Protein AF-A0A1F3YWR6-F1 (afdb_monomer)

Mean predicted aligned error: 9.22 Å

Sequence (78 aa):
MALGGHFANRSVILEHRGNDEVIVRLARVIPEREAWLYENPKALASVRRGLDQARKGKVAASPPDLKAAAKLAARLED

Radius of gyration: 20.85 Å; Cα contacts (8 Å, |Δi|>4): 36; chains: 1; bounding box: 51×26×50 Å

pLDDT: mean 87.46, std 8.36, range [49.56, 96.38]

Solvent-accessible surface area (backbone atoms only — not comparable to full-atom values): 5124 Å² total; per-residue (Å²): 140,74,94,48,78,93,49,61,100,53,54,66,48,79,43,75,80,53,98,90,40,71,48,78,41,85,46,88,85,73,58,73,96,55,45,65,45,75,75,33,66,69,58,39,51,52,52,52,51,51,52,53,30,53,76,69,68,59,60,74,93,65,81,80,64,62,67,62,50,52,59,50,51,68,67,68,78,117

Nearest PDB structures (foldseek):
  3zqp-assembly1_C  TM=3.168E-01  e=2.478E+00  Bacillus phage SF6
  2y3m-assembly1_B  TM=4.027E-01  e=4.229E+00  Aggregatibacter actinomycetemcomitans
  3zqm-assembly1_I  TM=3.667E-01  e=5.168E+00  Bacillus phage SF6
  3zqm-assembly1_H  TM=3.633E-01  e=5.525E+00  Bacillus phage SF6

Foldseek 3Di:
DDPDPVCPPFDWDWDDPDPPDIDTHTDDDDPPVRVVCVVDVVSVVVVVVVVVCVVVVNDDPDDDDVVVVVVVVVVVVD

Structure (mmCIF, N/CA/C/O backbone):
data_AF-A0A1F3YWR6-F1
#
_entry.id   AF-A0A1F3YWR6-F1
#
loop_
_atom_site.group_PDB
_atom_site.id
_atom_site.type_symbol
_atom_site.label_atom_id
_atom_site.label_alt_id
_atom_site.label_comp_id
_atom_site.label_asym_id
_atom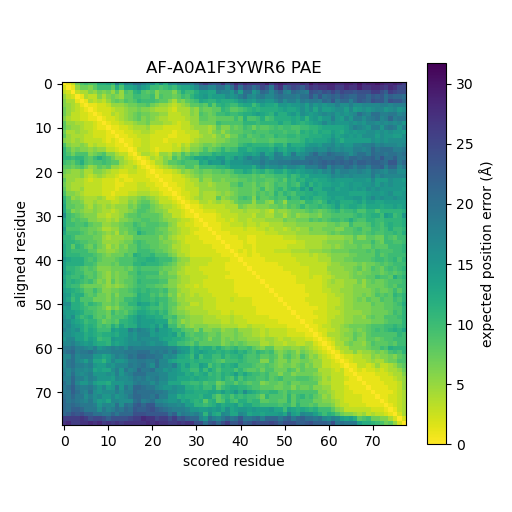_site.label_entity_id
_atom_site.label_seq_id
_atom_site.pdbx_PDB_ins_code
_atom_site.Cartn_x
_atom_site.Cartn_y
_atom_site.Cartn_z
_atom_site.oc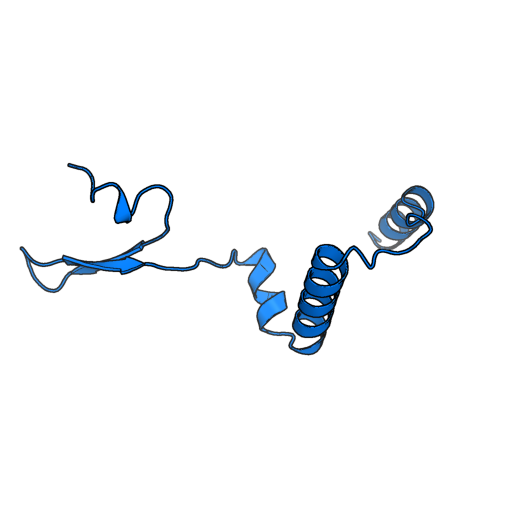cupancy
_atom_site.B_iso_or_equiv
_atom_site.auth_seq_id
_atom_site.auth_comp_id
_atom_site.auth_asym_id
_atom_site.auth_atom_id
_atom_site.pdbx_PDB_model_num
ATOM 1 N N . MET A 1 1 ? -25.507 -10.356 13.010 1.00 49.56 1 MET A N 1
ATOM 2 C CA . MET A 1 1 ? -25.596 -8.941 12.589 1.00 49.56 1 MET A CA 1
ATOM 3 C C . MET A 1 1 ? -24.280 -8.554 11.939 1.00 49.56 1 MET A C 1
ATOM 5 O O . MET A 1 1 ? -23.245 -8.838 12.521 1.00 49.56 1 MET A O 1
ATOM 9 N N . ALA A 1 2 ? -24.306 -7.998 10.729 1.00 69.06 2 ALA A N 1
ATOM 10 C CA . ALA A 1 2 ? -23.110 -7.530 10.028 1.00 69.06 2 ALA A CA 1
ATOM 11 C C . ALA A 1 2 ? -23.091 -5.996 10.044 1.00 69.06 2 ALA A C 1
ATOM 13 O O . ALA A 1 2 ? -24.153 -5.385 9.966 1.00 69.06 2 ALA A O 1
ATOM 14 N N . LEU A 1 3 ? -21.905 -5.379 10.090 1.00 71.50 3 LEU A N 1
ATOM 15 C CA . LEU A 1 3 ? -21.719 -3.915 10.117 1.00 71.50 3 LEU A CA 1
ATOM 16 C C . LEU A 1 3 ? -22.217 -3.195 8.836 1.00 71.50 3 LEU A C 1
ATOM 18 O O . LEU A 1 3 ? -22.112 -1.979 8.725 1.00 71.50 3 LEU A O 1
ATOM 22 N N . GLY A 1 4 ? -22.774 -3.930 7.868 1.00 81.31 4 GLY A N 1
ATOM 23 C CA . GLY A 1 4 ? -23.250 -3.417 6.585 1.00 81.31 4 GLY A CA 1
ATOM 24 C C . GLY A 1 4 ? -22.163 -3.379 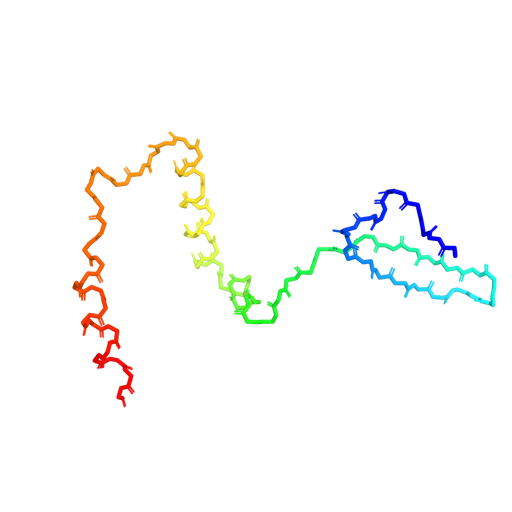5.506 1.00 81.31 4 GLY A C 1
ATOM 25 O O . GLY A 1 4 ? -20.973 -3.560 5.771 1.00 81.31 4 GLY A O 1
ATOM 26 N N . GLY A 1 5 ? -22.575 -3.136 4.257 1.00 81.56 5 GLY A N 1
ATOM 27 C CA . GLY A 1 5 ? -21.686 -3.190 3.087 1.00 81.56 5 GLY A CA 1
ATOM 28 C C . GLY A 1 5 ? -20.532 -2.180 3.109 1.00 81.56 5 GLY A C 1
ATOM 29 O O . GLY A 1 5 ? -19.494 -2.430 2.507 1.00 81.56 5 GLY A O 1
ATOM 30 N N . HIS A 1 6 ? -20.659 -1.074 3.850 1.00 80.25 6 HIS A N 1
ATOM 31 C CA . HIS A 1 6 ? -19.628 -0.031 3.937 1.00 80.25 6 HIS A CA 1
ATOM 32 C C . HIS A 1 6 ? -18.295 -0.521 4.544 1.00 80.25 6 HIS A C 1
ATOM 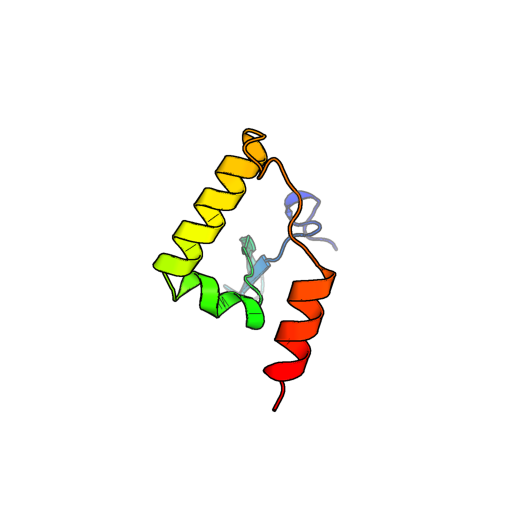34 O O . HIS A 1 6 ? -17.225 0.019 4.236 1.00 80.25 6 HIS A O 1
ATOM 40 N N . PHE A 1 7 ? -18.358 -1.565 5.377 1.00 81.75 7 PHE A N 1
ATOM 41 C CA . PHE A 1 7 ? -17.209 -2.160 6.066 1.00 81.75 7 PHE A CA 1
ATOM 42 C C . PHE A 1 7 ? -16.808 -3.530 5.502 1.00 81.75 7 PHE A C 1
ATOM 44 O O . PHE A 1 7 ? -15.829 -4.119 5.958 1.00 81.75 7 PHE A O 1
ATOM 51 N N . ALA A 1 8 ? -17.536 -4.046 4.509 1.00 82.19 8 ALA A N 1
ATOM 52 C CA . ALA A 1 8 ? -17.237 -5.341 3.911 1.00 82.19 8 ALA A CA 1
ATOM 53 C C . ALA A 1 8 ? -15.836 -5.343 3.276 1.00 82.19 8 ALA A C 1
ATOM 55 O O . ALA A 1 8 ? -15.473 -4.405 2.569 1.00 82.19 8 ALA A O 1
ATOM 56 N N . ASN A 1 9 ? -15.061 -6.406 3.519 1.00 81.31 9 ASN A N 1
ATOM 57 C CA . ASN A 1 9 ? -13.685 -6.584 3.028 1.00 81.31 9 ASN A CA 1
ATOM 58 C C . ASN A 1 9 ? -12.704 -5.464 3.424 1.00 81.31 9 ASN A C 1
ATOM 60 O O . ASN A 1 9 ? -11.723 -5.217 2.721 1.00 81.31 9 ASN A O 1
ATOM 64 N N . ARG A 1 10 ? -12.953 -4.764 4.537 1.00 84.25 10 ARG A N 1
ATOM 65 C CA . ARG A 1 10 ? -12.092 -3.680 5.023 1.00 84.25 10 ARG A CA 1
ATOM 66 C C . ARG A 1 10 ? -11.712 -3.919 6.474 1.00 84.25 10 ARG A C 1
ATOM 68 O O . ARG A 1 10 ? -12.539 -4.324 7.283 1.00 84.25 10 ARG A O 1
ATOM 75 N N . SER A 1 11 ? -10.461 -3.629 6.808 1.00 87.12 11 SER A N 1
ATOM 76 C CA . SER A 1 11 ? -10.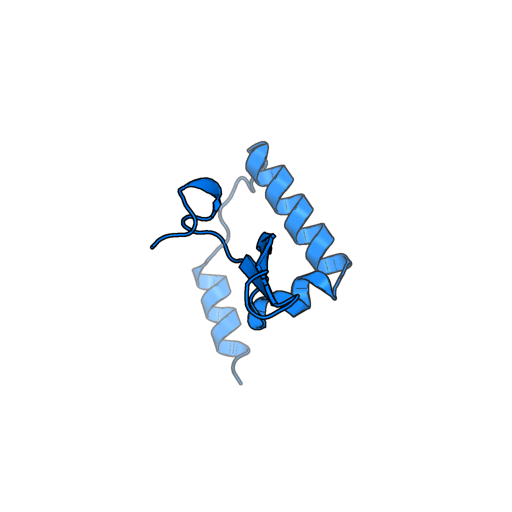010 -3.637 8.196 1.00 87.12 11 SER A CA 1
ATOM 77 C C . SER A 1 11 ? -10.638 -2.470 8.957 1.00 87.12 11 SER A C 1
ATOM 79 O O . SER A 1 11 ? -10.688 -1.342 8.457 1.00 87.12 11 SER A O 1
ATOM 81 N N . VAL A 1 12 ? -11.102 -2.739 10.176 1.00 90.31 12 VAL A N 1
ATOM 82 C CA . VAL A 1 12 ? -11.689 -1.739 11.071 1.00 90.31 12 VAL A CA 1
ATOM 83 C C . VAL A 1 12 ? -11.036 -1.800 12.443 1.00 90.31 12 VAL A C 1
ATOM 85 O O . VAL A 1 12 ? -10.639 -2.868 12.901 1.00 90.31 12 VAL A O 1
ATOM 88 N N . ILE A 1 13 ? -10.939 -0.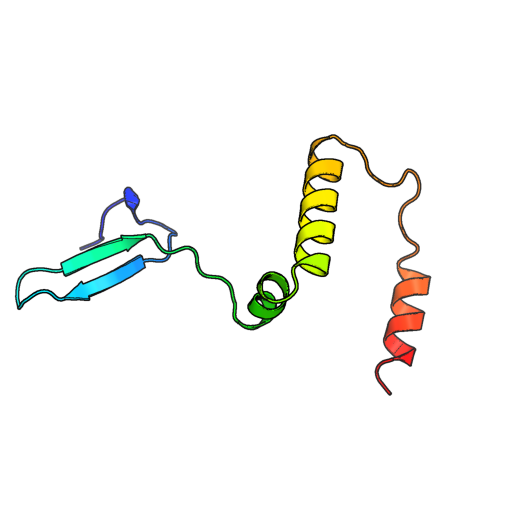647 13.092 1.00 88.06 13 ILE A N 1
ATOM 89 C CA . ILE A 1 13 ? -10.622 -0.520 14.511 1.00 88.06 13 ILE A CA 1
ATOM 90 C C . ILE A 1 13 ? -11.944 -0.274 15.231 1.00 88.06 13 ILE A C 1
ATOM 92 O O . ILE A 1 13 ? -12.711 0.605 14.827 1.00 88.06 13 ILE A O 1
ATOM 96 N N . LEU A 1 14 ? -12.200 -1.068 16.267 1.00 89.38 14 LEU A N 1
ATOM 97 C CA . LEU A 1 14 ? -13.361 -0.937 17.138 1.00 89.38 14 LEU A CA 1
ATOM 98 C C . LEU A 1 14 ? -12.913 -0.297 18.450 1.00 89.38 14 LEU A C 1
ATOM 100 O O . LEU A 1 14 ? -11.985 -0.785 19.092 1.00 89.38 14 LEU A O 1
ATOM 104 N N . GLU A 1 15 ? -13.568 0.788 18.837 1.00 90.38 15 GLU A N 1
ATOM 105 C CA . GLU A 1 15 ? -13.359 1.462 20.117 1.00 90.38 15 GLU A CA 1
ATOM 106 C C . GLU A 1 15 ? -14.681 1.450 20.889 1.00 90.38 15 GLU A C 1
ATOM 108 O O . GLU A 1 15 ? -15.685 1.974 20.412 1.00 90.38 15 GLU A O 1
ATOM 113 N N . HIS A 1 16 ? -14.696 0.830 22.069 1.00 88.75 16 HIS A N 1
ATOM 114 C CA . HIS A 1 16 ? -15.872 0.801 22.938 1.00 88.75 16 HIS A CA 1
ATOM 115 C C . HIS A 1 16 ? -15.905 2.072 23.793 1.00 88.75 16 HIS A C 1
ATOM 117 O O . HIS A 1 16 ? -14.981 2.311 24.570 1.00 88.75 16 HIS A O 1
ATOM 123 N N . ARG A 1 17 ? -16.964 2.880 23.663 1.00 87.81 17 ARG A N 1
ATOM 124 C CA . ARG A 1 17 ? -17.175 4.095 24.476 1.00 87.81 17 ARG A CA 1
ATOM 125 C C . ARG A 1 17 ? -18.100 3.895 25.673 1.00 87.81 17 ARG A C 1
ATOM 127 O O . ARG A 1 17 ? -18.195 4.766 26.531 1.00 87.81 17 ARG A O 1
ATOM 134 N N . GLY A 1 18 ? -18.732 2.734 25.758 1.00 85.25 18 GLY A N 1
ATOM 135 C CA . GLY A 1 18 ? -19.598 2.327 26.852 1.00 85.25 18 GLY A CA 1
ATOM 136 C C . GLY A 1 18 ? -20.189 0.955 26.558 1.00 85.25 18 GLY A C 1
ATOM 137 O O . GLY A 1 18 ? -19.747 0.269 25.635 1.00 85.25 18 GLY A O 1
ATOM 138 N N . ASN A 1 19 ? -21.208 0.567 27.322 1.00 82.69 19 ASN A N 1
ATOM 139 C CA . ASN A 1 19 ? -21.851 -0.738 27.150 1.00 82.69 19 ASN A C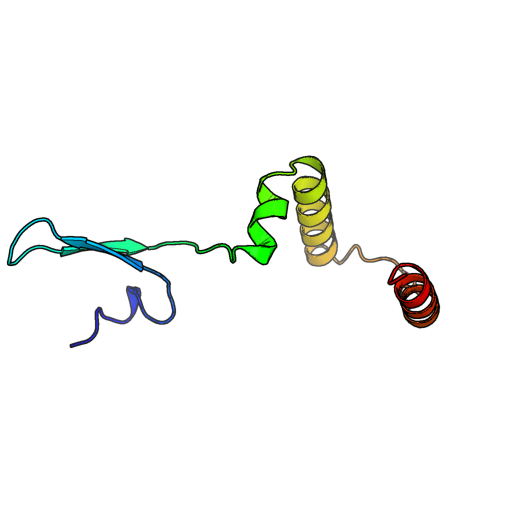A 1
ATOM 140 C C . ASN A 1 19 ? -22.640 -0.843 25.834 1.00 82.69 19 ASN A C 1
ATOM 142 O O . ASN A 1 19 ? -22.697 -1.926 25.260 1.00 82.69 19 ASN A O 1
ATOM 146 N N . ASP A 1 20 ? -23.161 0.281 25.329 1.00 89.12 20 ASP A N 1
ATOM 147 C CA . ASP A 1 20 ? -24.026 0.318 24.140 1.00 89.12 20 ASP A CA 1
ATOM 148 C C . ASP A 1 20 ? -23.444 1.143 22.975 1.00 89.12 20 ASP A C 1
ATOM 150 O O . ASP A 1 20 ? -24.090 1.305 21.941 1.00 89.12 20 ASP A O 1
ATOM 154 N N . GLU A 1 21 ? -22.219 1.667 23.113 1.00 90.19 21 GLU A N 1
ATOM 155 C CA . GLU A 1 21 ? -21.591 2.523 22.099 1.00 90.19 21 GLU A CA 1
ATOM 156 C C . GLU A 1 21 ? -20.254 1.949 21.615 1.00 90.19 21 GLU A C 1
ATOM 158 O O . GLU A 1 21 ? -19.320 1.734 22.394 1.00 90.19 21 GLU A O 1
ATOM 163 N N . VAL A 1 22 ? -20.151 1.761 20.294 1.00 90.50 22 VAL A N 1
ATOM 164 C CA . VAL A 1 22 ? -18.922 1.354 19.605 1.00 90.50 22 VAL A CA 1
ATOM 165 C C . VAL A 1 22 ? -18.639 2.308 18.451 1.00 90.50 22 VAL A C 1
ATOM 167 O O . VAL A 1 22 ? -19.457 2.479 17.548 1.00 90.50 22 VAL A O 1
ATOM 170 N N . ILE A 1 23 ? -17.442 2.884 18.446 1.00 90.62 23 ILE A N 1
ATOM 171 C CA . ILE A 1 23 ? -16.916 3.663 17.331 1.00 90.62 23 ILE A CA 1
ATOM 172 C C . ILE A 1 23 ? -16.183 2.711 16.385 1.00 90.62 23 ILE A C 1
ATOM 174 O O . ILE A 1 23 ? -15.234 2.027 16.769 1.00 90.62 23 ILE A O 1
ATOM 178 N N . VAL A 1 24 ? -16.605 2.699 15.120 1.00 89.75 24 VAL A N 1
ATOM 179 C CA . VAL A 1 24 ? -15.985 1.899 14.057 1.00 89.75 24 VAL A CA 1
ATOM 180 C C . VAL A 1 24 ? -15.179 2.815 13.144 1.00 89.75 24 VAL A C 1
ATOM 182 O O . VAL A 1 24 ? -15.735 3.678 12.462 1.00 89.75 24 VAL A O 1
ATOM 185 N N . ARG A 1 25 ? -13.859 2.624 13.094 1.00 89.75 25 ARG A N 1
ATOM 186 C CA . ARG A 1 25 ? -12.956 3.400 12.231 1.00 89.75 25 ARG A CA 1
ATOM 187 C C . ARG A 1 25 ? -12.353 2.512 11.162 1.00 89.75 25 ARG A C 1
ATOM 189 O O . ARG A 1 25 ? -11.810 1.455 11.457 1.00 89.75 25 ARG A O 1
ATOM 196 N N . LEU A 1 26 ? -12.395 2.962 9.915 1.00 88.88 26 LEU A N 1
ATOM 197 C CA . LEU A 1 26 ? -11.723 2.274 8.817 1.00 88.88 26 LEU A CA 1
ATOM 198 C C . LEU A 1 26 ? -10.208 2.397 8.970 1.00 88.88 26 LEU A C 1
ATOM 200 O O . LEU A 1 26 ? -9.680 3.500 9.122 1.00 88.88 26 LEU A O 1
ATOM 204 N N . ALA A 1 27 ? -9.517 1.267 8.879 1.00 86.94 27 ALA A N 1
ATOM 205 C CA . ALA A 1 27 ? -8.071 1.199 8.965 1.00 86.94 27 ALA A CA 1
ATOM 206 C C . ALA A 1 27 ? -7.476 0.730 7.637 1.00 86.94 27 ALA A C 1
ATOM 208 O O . ALA A 1 27 ? -8.008 -0.150 6.960 1.00 86.94 27 ALA A O 1
ATOM 209 N N . ARG A 1 28 ? -6.334 1.316 7.273 1.00 84.88 28 ARG A N 1
ATOM 210 C CA . ARG A 1 28 ? -5.432 0.725 6.284 1.00 84.88 28 ARG A CA 1
ATOM 211 C C . ARG A 1 28 ? -4.347 -0.009 7.050 1.00 84.88 28 ARG A C 1
ATOM 213 O O . ARG A 1 28 ? -3.551 0.628 7.730 1.00 84.88 28 ARG A O 1
ATOM 220 N N . VAL A 1 29 ? -4.365 -1.333 6.965 1.00 84.81 29 VAL A N 1
ATOM 221 C CA . VAL A 1 29 ? -3.392 -2.193 7.640 1.00 84.81 29 VAL A CA 1
ATOM 222 C C . VAL A 1 29 ? -2.200 -2.394 6.718 1.00 84.81 29 VAL A C 1
ATOM 224 O O . VAL A 1 29 ? -2.369 -2.737 5.549 1.00 84.81 29 VAL A O 1
ATOM 227 N N . ILE A 1 30 ? -1.004 -2.168 7.253 1.00 86.06 30 ILE A N 1
ATOM 228 C CA . ILE A 1 30 ? 0.259 -2.517 6.607 1.00 86.06 30 ILE A CA 1
ATOM 229 C C . ILE A 1 30 ? 0.761 -3.779 7.319 1.00 86.06 30 ILE A C 1
ATOM 231 O O . ILE A 1 30 ? 0.923 -3.735 8.540 1.00 86.06 30 ILE A O 1
ATOM 235 N N . PRO A 1 31 ? 0.963 -4.907 6.615 1.00 87.31 31 PRO A N 1
ATOM 236 C CA . PRO A 1 31 ? 1.561 -6.097 7.210 1.00 87.31 31 PRO A CA 1
ATOM 237 C C . PRO A 1 31 ? 2.937 -5.787 7.810 1.00 87.31 31 PRO A C 1
ATOM 239 O O . PRO A 1 31 ? 3.709 -5.039 7.218 1.00 87.31 31 PRO A O 1
ATOM 242 N N . GLU A 1 32 ? 3.280 -6.402 8.941 1.00 88.06 32 GLU A N 1
ATOM 243 C CA . GLU A 1 32 ? 4.542 -6.138 9.656 1.00 88.06 32 GLU A CA 1
ATOM 244 C C . GLU A 1 32 ? 5.780 -6.323 8.765 1.00 88.06 32 GLU A C 1
ATOM 246 O O . GLU A 1 32 ? 6.630 -5.442 8.675 1.00 88.06 32 GLU A O 1
ATOM 251 N N . ARG A 1 33 ? 5.817 -7.411 7.986 1.00 88.94 33 ARG A N 1
ATOM 252 C CA . ARG A 1 33 ? 6.879 -7.692 6.999 1.00 88.94 33 ARG A CA 1
ATOM 253 C C . ARG A 1 33 ? 7.043 -6.618 5.908 1.00 88.94 33 ARG A C 1
ATOM 255 O O . ARG A 1 33 ? 8.014 -6.649 5.162 1.00 88.94 33 ARG A O 1
ATOM 262 N N . GLU A 1 34 ? 6.077 -5.713 5.764 1.00 91.19 34 GLU A N 1
ATOM 263 C CA . GLU A 1 34 ? 6.067 -4.604 4.802 1.00 91.19 34 GLU A CA 1
ATOM 264 C C . GLU A 1 34 ? 6.233 -3.234 5.490 1.00 91.19 34 GLU A C 1
ATOM 266 O O . GLU A 1 34 ? 6.410 -2.226 4.803 1.00 91.19 34 GLU A O 1
ATOM 271 N N . ALA A 1 35 ? 6.219 -3.175 6.829 1.00 91.44 35 ALA A N 1
ATOM 272 C CA . ALA A 1 35 ? 6.337 -1.931 7.593 1.00 91.44 35 ALA A CA 1
ATOM 273 C C . ALA A 1 35 ? 7.674 -1.216 7.335 1.00 91.44 35 ALA A C 1
ATOM 275 O O . ALA A 1 35 ? 7.689 0.003 7.153 1.00 91.44 35 ALA A O 1
ATOM 276 N N . TRP A 1 36 ? 8.765 -1.980 7.185 1.00 93.38 36 TRP A N 1
ATOM 277 C CA . TRP A 1 36 ? 10.112 -1.463 6.900 1.00 93.38 36 TRP A CA 1
ATOM 278 C C . TRP A 1 36 ? 10.154 -0.520 5.685 1.00 93.38 36 TRP A C 1
ATOM 280 O O . TRP A 1 36 ? 10.951 0.419 5.637 1.00 93.38 36 TRP A O 1
ATOM 290 N N . LEU A 1 37 ? 9.288 -0.740 4.686 1.00 93.69 37 LEU A N 1
ATOM 291 C CA . LEU A 1 37 ? 9.252 0.087 3.482 1.00 93.69 37 LEU A CA 1
ATOM 292 C C . LEU A 1 37 ? 8.830 1.522 3.813 1.00 93.69 37 LEU A C 1
ATOM 294 O O . LEU A 1 37 ? 9.317 2.460 3.190 1.00 93.69 37 LEU A O 1
ATOM 298 N N . TYR A 1 38 ? 7.939 1.697 4.788 1.00 90.25 38 TYR A N 1
ATOM 299 C CA . TYR A 1 38 ? 7.458 3.009 5.220 1.00 90.25 38 TYR A CA 1
ATOM 300 C C . TYR A 1 38 ? 8.445 3.729 6.140 1.00 90.25 38 TYR A C 1
ATOM 302 O O . TYR A 1 38 ? 8.418 4.956 6.208 1.00 90.25 38 TYR A O 1
ATOM 310 N N . GLU A 1 39 ? 9.343 2.989 6.785 1.00 92.38 39 GLU A N 1
ATOM 311 C CA . GLU A 1 39 ? 10.427 3.534 7.608 1.00 92.38 39 GLU A CA 1
ATOM 312 C C . GLU A 1 39 ? 11.619 4.007 6.761 1.00 92.38 39 GLU A C 1
ATOM 314 O O . GLU A 1 39 ? 12.390 4.867 7.188 1.00 92.38 39 GLU A O 1
ATOM 319 N N . ASN A 1 40 ? 11.760 3.500 5.530 1.00 95.62 40 ASN A N 1
ATOM 320 C CA . ASN A 1 40 ? 12.824 3.889 4.610 1.00 95.62 40 ASN A CA 1
ATOM 321 C C . ASN A 1 40 ? 12.303 4.829 3.501 1.00 95.62 40 ASN A C 1
ATOM 323 O O . ASN A 1 40 ? 11.818 4.361 2.461 1.00 95.62 40 ASN A O 1
ATOM 327 N N . PRO A 1 41 ? 12.463 6.163 3.637 1.00 93.50 41 PRO A N 1
ATOM 328 C CA . PRO A 1 41 ? 11.903 7.122 2.683 1.00 93.50 41 PRO A CA 1
ATOM 329 C C . PRO A 1 41 ? 12.485 6.969 1.272 1.00 93.50 41 PRO A C 1
ATOM 331 O O . PRO A 1 41 ? 11.787 7.206 0.284 1.00 93.50 41 PRO A O 1
ATOM 334 N N . LYS A 1 42 ? 13.745 6.532 1.154 1.00 96.38 42 LYS A N 1
ATOM 335 C CA . LYS A 1 42 ? 14.401 6.304 -0.140 1.00 96.38 42 LYS A CA 1
ATOM 336 C C . LYS A 1 42 ? 13.798 5.099 -0.860 1.00 96.38 42 LYS A C 1
ATOM 338 O O . LYS A 1 42 ? 13.497 5.189 -2.053 1.00 96.38 42 LYS A O 1
ATOM 343 N N . ALA A 1 43 ? 13.608 3.988 -0.149 1.00 94.25 43 ALA A N 1
ATOM 344 C CA . ALA A 1 43 ? 12.981 2.791 -0.702 1.00 94.25 43 ALA A CA 1
ATOM 345 C C . ALA A 1 43 ? 11.531 3.083 -1.113 1.00 94.25 43 ALA A C 1
ATOM 347 O O . ALA A 1 43 ? 11.151 2.819 -2.257 1.00 94.25 43 ALA A O 1
ATOM 348 N N . LEU A 1 44 ? 10.763 3.740 -0.238 1.00 95.44 44 LEU A N 1
ATOM 349 C CA . LEU A 1 44 ? 9.386 4.139 -0.515 1.00 95.44 44 LEU A CA 1
ATOM 350 C C . LEU A 1 44 ? 9.276 5.038 -1.751 1.00 95.44 44 LEU A C 1
ATOM 352 O O . LEU A 1 44 ? 8.417 4.814 -2.605 1.00 95.44 44 LEU A O 1
ATOM 356 N N . ALA A 1 45 ? 10.150 6.041 -1.875 1.00 96.00 45 ALA A N 1
ATOM 357 C CA . ALA A 1 45 ? 10.179 6.925 -3.036 1.00 96.00 45 ALA A CA 1
ATOM 358 C C . ALA A 1 45 ? 10.485 6.157 -4.331 1.00 96.00 45 ALA A C 1
ATOM 360 O O . ALA A 1 45 ? 9.845 6.400 -5.356 1.00 96.00 45 ALA A O 1
ATOM 361 N N . SER A 1 46 ? 11.414 5.197 -4.284 1.00 95.75 46 SER A N 1
ATOM 362 C CA . SER A 1 46 ? 11.740 4.361 -5.443 1.00 95.75 46 SER A CA 1
ATOM 363 C C . SER A 1 46 ? 10.553 3.494 -5.873 1.00 95.75 46 SER A C 1
ATOM 365 O O . SER A 1 46 ? 10.211 3.483 -7.057 1.00 95.75 46 SER A O 1
ATOM 367 N N . VAL A 1 47 ? 9.874 2.841 -4.920 1.00 94.38 47 VAL A N 1
ATOM 368 C CA . VAL A 1 47 ? 8.680 2.022 -5.190 1.00 94.38 47 VAL A CA 1
ATOM 369 C C . VAL A 1 47 ? 7.553 2.876 -5.769 1.00 94.38 47 VAL A C 1
ATOM 371 O O . VAL A 1 47 ? 6.996 2.537 -6.811 1.00 94.38 47 VAL A O 1
ATOM 374 N N . ARG A 1 48 ? 7.252 4.029 -5.160 1.00 95.50 48 ARG A N 1
ATOM 375 C CA . ARG A 1 48 ? 6.213 4.952 -5.652 1.00 95.50 48 ARG A CA 1
ATOM 376 C C . ARG A 1 48 ? 6.492 5.439 -7.070 1.00 95.50 48 ARG A C 1
ATOM 378 O O . ARG A 1 48 ? 5.579 5.480 -7.890 1.00 95.50 48 ARG A O 1
ATOM 385 N N . ARG A 1 49 ? 7.748 5.770 -7.372 1.00 95.69 49 ARG A N 1
ATOM 386 C CA . ARG A 1 49 ? 8.173 6.149 -8.723 1.00 95.69 49 ARG A CA 1
ATOM 387 C C . ARG A 1 49 ? 7.968 5.003 -9.715 1.00 95.69 49 ARG A C 1
ATOM 389 O O . ARG A 1 49 ? 7.446 5.247 -10.797 1.00 95.69 49 ARG A O 1
ATOM 396 N N . GLY A 1 50 ? 8.345 3.777 -9.352 1.00 93.69 50 GLY A N 1
ATOM 397 C CA . GLY A 1 50 ? 8.130 2.598 -10.196 1.00 93.69 50 GLY A CA 1
ATOM 398 C C . GLY A 1 50 ? 6.648 2.345 -10.485 1.00 93.69 50 GLY A C 1
ATOM 399 O O . GLY A 1 50 ? 6.275 2.105 -11.630 1.00 93.69 50 GLY A O 1
ATOM 400 N N . LEU A 1 51 ? 5.782 2.486 -9.476 1.00 95.25 51 LEU A N 1
ATOM 401 C CA . LEU A 1 51 ? 4.329 2.362 -9.644 1.00 95.25 51 LEU A CA 1
ATOM 402 C C . LEU A 1 51 ? 3.753 3.438 -10.580 1.00 95.25 51 LEU A C 1
ATOM 404 O O . LEU A 1 51 ? 2.918 3.131 -11.430 1.00 95.25 51 LEU A O 1
ATOM 408 N N . ASP A 1 52 ? 4.211 4.689 -10.465 1.00 96.31 52 ASP A N 1
ATOM 409 C CA . ASP A 1 52 ? 3.810 5.774 -11.373 1.00 96.31 52 ASP A CA 1
ATOM 410 C C . ASP A 1 52 ? 4.276 5.520 -12.816 1.00 96.31 52 ASP A C 1
ATOM 412 O O . ASP A 1 52 ? 3.511 5.702 -13.765 1.00 96.31 52 ASP A O 1
ATOM 416 N N . GLN A 1 53 ? 5.509 5.038 -12.988 1.00 94.44 53 GLN A N 1
ATOM 417 C CA . GLN A 1 53 ? 6.050 4.642 -14.287 1.00 94.44 53 GLN A CA 1
ATOM 418 C C . GLN A 1 53 ? 5.230 3.510 -14.918 1.00 94.44 53 GLN A C 1
ATOM 420 O O . GLN A 1 53 ? 4.807 3.644 -16.066 1.00 94.44 53 GLN A O 1
ATOM 425 N N . ALA A 1 54 ? 4.929 2.452 -14.160 1.00 92.62 54 ALA A N 1
ATOM 426 C CA . ALA A 1 54 ? 4.113 1.331 -14.618 1.00 92.62 54 ALA A CA 1
ATOM 427 C C . ALA A 1 54 ? 2.706 1.782 -15.038 1.00 92.62 54 ALA A C 1
ATOM 429 O O . ALA A 1 54 ? 2.234 1.410 -16.111 1.00 92.62 54 ALA A O 1
ATOM 430 N N . ARG A 1 55 ? 2.068 2.665 -14.257 1.00 93.38 55 ARG A N 1
ATOM 431 C CA . ARG A 1 55 ? 0.758 3.245 -14.600 1.00 93.38 55 ARG A CA 1
ATOM 432 C C . ARG A 1 55 ? 0.785 4.030 -15.915 1.00 93.38 55 ARG A C 1
ATOM 434 O O . ARG A 1 55 ? -0.214 4.067 -16.623 1.00 93.38 55 ARG A O 1
ATOM 441 N N . LYS A 1 56 ? 1.919 4.653 -16.241 1.00 95.56 56 LYS A N 1
ATOM 442 C CA . LYS A 1 56 ? 2.147 5.398 -17.491 1.00 95.56 56 LYS A CA 1
ATOM 443 C C . LYS A 1 56 ? 2.671 4.516 -18.633 1.00 95.56 56 LYS A C 1
ATOM 445 O O . LYS A 1 56 ? 3.048 5.055 -19.669 1.00 95.56 56 LYS A O 1
ATOM 450 N N . GLY A 1 57 ? 2.760 3.198 -18.439 1.00 91.75 57 GLY A N 1
ATOM 451 C CA . GLY A 1 57 ? 3.329 2.265 -19.417 1.00 91.75 57 GLY A CA 1
ATOM 452 C C . GLY A 1 57 ? 4.841 2.412 -19.623 1.00 91.75 57 GLY A C 1
ATOM 453 O O . GLY A 1 57 ? 5.396 1.837 -20.553 1.00 91.75 57 GLY A O 1
ATOM 454 N N . LYS A 1 58 ? 5.532 3.175 -18.768 1.00 91.44 58 LYS A N 1
ATOM 455 C CA . LYS A 1 58 ? 6.984 3.389 -18.826 1.00 91.44 58 LYS A CA 1
ATOM 456 C C . LYS A 1 58 ? 7.704 2.244 -18.125 1.00 91.44 58 LYS A C 1
ATOM 458 O O . LYS A 1 58 ? 8.216 2.404 -17.021 1.00 91.44 58 LYS A O 1
ATOM 463 N N . VAL A 1 59 ? 7.710 1.081 -18.757 1.00 87.94 59 VAL A N 1
ATOM 464 C CA . VAL A 1 59 ? 8.447 -0.097 -18.287 1.00 87.94 59 VAL A CA 1
ATOM 465 C C . VAL A 1 59 ? 9.756 -0.245 -19.059 1.00 87.94 59 VAL A C 1
ATOM 467 O O . VAL A 1 59 ? 9.932 0.350 -20.123 1.00 87.94 59 VAL A O 1
ATOM 470 N N . ALA A 1 60 ? 10.702 -1.009 -18.512 1.00 85.62 60 ALA A N 1
ATOM 471 C CA . ALA A 1 60 ? 11.917 -1.342 -19.244 1.00 85.62 60 ALA A CA 1
ATOM 472 C C . ALA A 1 60 ? 11.553 -2.076 -20.545 1.00 85.62 60 ALA A C 1
ATOM 474 O O . ALA A 1 60 ? 10.709 -2.969 -20.537 1.00 85.62 60 ALA A O 1
ATOM 475 N N . ALA A 1 61 ? 12.191 -1.694 -21.655 1.00 83.62 61 ALA A N 1
ATOM 476 C CA . ALA A 1 61 ? 11.921 -2.285 -22.967 1.00 83.62 61 ALA A CA 1
ATOM 477 C C . ALA A 1 61 ? 12.306 -3.771 -23.034 1.00 83.62 61 ALA A C 1
ATOM 479 O O . ALA A 1 61 ? 11.677 -4.545 -23.747 1.00 83.62 61 ALA A O 1
ATOM 480 N N . SER A 1 62 ? 13.325 -4.156 -22.267 1.00 86.25 62 SER A N 1
ATOM 481 C CA . SER A 1 62 ? 13.732 -5.546 -22.112 1.00 86.25 62 SER A CA 1
ATOM 482 C C . SER A 1 62 ? 13.338 -6.037 -20.721 1.00 86.25 62 SER A C 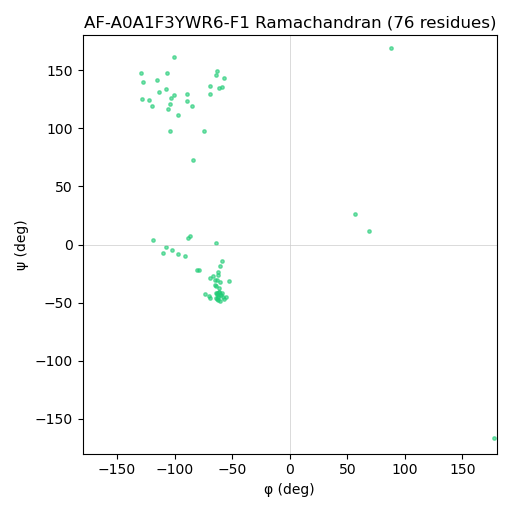1
ATOM 484 O O . SER A 1 62 ? 13.599 -5.329 -19.740 1.00 86.25 62 SER A O 1
ATOM 486 N N . PRO A 1 63 ? 12.729 -7.228 -20.609 1.00 81.94 63 PRO A N 1
ATOM 487 C CA . PRO A 1 63 ? 12.448 -7.826 -19.316 1.00 81.94 63 PRO A CA 1
ATOM 488 C C . PRO A 1 63 ? 13.760 -8.123 -18.571 1.00 81.94 63 PRO A C 1
ATOM 490 O O . PRO A 1 63 ? 14.783 -8.400 -19.204 1.00 81.94 63 PRO A O 1
ATOM 493 N N . PRO A 1 64 ? 13.756 -8.072 -17.230 1.00 84.75 64 PRO A N 1
ATOM 494 C CA . PRO A 1 64 ? 14.914 -8.478 -16.446 1.00 84.75 64 PRO A CA 1
ATOM 495 C C . PRO A 1 64 ? 15.205 -9.973 -16.639 1.00 84.75 64 PRO A C 1
ATOM 497 O O . PRO A 1 64 ? 14.285 -10.785 -16.759 1.00 84.75 64 PRO A O 1
ATOM 500 N N . ASP A 1 65 ? 16.486 -10.350 -16.621 1.00 89.94 65 ASP A N 1
ATOM 501 C CA . ASP A 1 65 ? 16.892 -11.758 -16.646 1.00 89.94 65 ASP A CA 1
ATOM 502 C C . ASP A 1 65 ? 16.631 -12.403 -15.277 1.00 89.94 65 ASP A C 1
ATOM 504 O O . ASP A 1 65 ? 17.421 -12.298 -14.332 1.00 89.94 65 ASP A O 1
ATOM 508 N N . LEU A 1 66 ? 15.493 -13.088 -15.182 1.00 87.94 66 LEU A N 1
ATOM 509 C CA . LEU A 1 66 ? 15.064 -13.771 -13.965 1.00 87.94 66 LEU A CA 1
ATOM 510 C C . LEU A 1 66 ? 15.978 -14.950 -13.602 1.00 87.94 66 LEU A C 1
ATOM 512 O O . LEU A 1 66 ? 16.115 -15.275 -12.423 1.00 87.94 66 LEU A O 1
ATOM 516 N N . LYS A 1 67 ? 16.637 -15.577 -1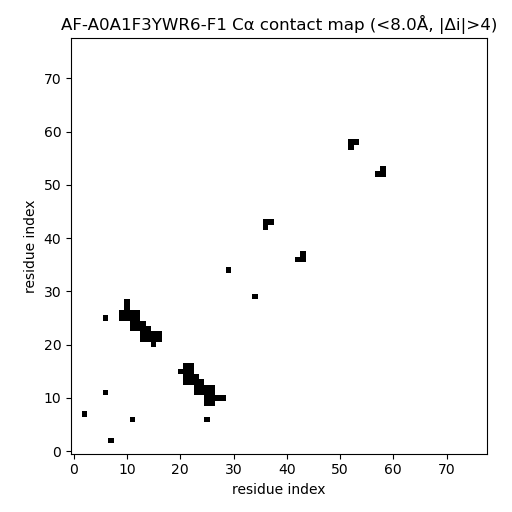4.585 1.00 89.81 67 LYS A N 1
ATOM 517 C CA . LYS A 1 67 ? 17.537 -16.714 -14.351 1.00 89.81 67 LYS A CA 1
ATOM 518 C C . LYS A 1 67 ? 18.841 -16.242 -13.718 1.00 89.81 67 LYS A C 1
ATOM 520 O O . LYS A 1 67 ? 19.322 -16.857 -12.765 1.00 89.81 67 LYS A O 1
ATOM 525 N N . ALA A 1 68 ? 19.390 -15.133 -14.212 1.00 88.25 68 ALA A N 1
ATOM 526 C CA . ALA A 1 68 ? 20.552 -14.493 -13.607 1.00 88.25 68 ALA A CA 1
ATOM 527 C C . ALA A 1 68 ? 20.246 -14.003 -12.182 1.00 88.25 68 ALA A C 1
ATOM 529 O O . ALA A 1 68 ? 21.047 -14.229 -11.274 1.00 88.25 68 ALA A O 1
ATOM 530 N N . ALA A 1 69 ? 19.067 -13.406 -11.969 1.00 86.81 69 ALA A N 1
ATOM 531 C CA . ALA A 1 69 ? 18.630 -12.956 -10.648 1.00 86.81 69 ALA A CA 1
ATOM 532 C C . ALA A 1 69 ? 18.499 -14.118 -9.648 1.00 86.81 69 ALA A C 1
ATOM 534 O O . ALA A 1 69 ? 19.025 -14.028 -8.540 1.00 86.81 69 ALA A O 1
ATOM 535 N N . ALA A 1 70 ? 17.881 -15.234 -10.049 1.00 88.12 70 ALA A N 1
ATOM 536 C CA . ALA A 1 70 ? 17.764 -16.424 -9.205 1.00 88.12 70 ALA A CA 1
ATOM 537 C C . ALA A 1 70 ? 19.137 -17.015 -8.837 1.00 88.12 70 ALA A C 1
ATOM 539 O O . ALA A 1 70 ? 19.370 -17.377 -7.686 1.00 88.12 70 ALA A O 1
ATOM 540 N N . LYS A 1 71 ? 20.078 -17.054 -9.793 1.00 90.56 71 LYS A N 1
ATOM 541 C CA . LYS A 1 71 ? 21.451 -17.520 -9.538 1.00 90.56 71 LYS A CA 1
ATOM 542 C C . LYS A 1 71 ? 22.195 -16.626 -8.544 1.00 90.56 71 LYS A C 1
ATOM 544 O O . LYS A 1 71 ? 23.013 -17.128 -7.782 1.00 90.56 71 LYS A O 1
ATOM 549 N N . LEU A 1 72 ? 21.956 -15.315 -8.573 1.00 87.56 72 LEU A N 1
ATOM 550 C CA . LEU A 1 72 ? 22.536 -14.391 -7.600 1.00 87.56 72 LEU A CA 1
ATOM 551 C C . LEU A 1 72 ? 21.917 -14.582 -6.212 1.00 87.56 72 LEU A C 1
ATOM 553 O O . LEU A 1 72 ? 22.662 -14.637 -5.244 1.00 87.56 72 LEU A O 1
ATOM 557 N N . ALA A 1 73 ? 20.590 -14.715 -6.124 1.00 86.88 73 ALA A N 1
ATOM 558 C CA . ALA A 1 73 ? 19.891 -14.909 -4.853 1.00 86.88 73 ALA A CA 1
ATOM 559 C C . ALA A 1 73 ? 20.400 -16.152 -4.105 1.00 86.88 73 ALA A C 1
ATOM 561 O O . ALA A 1 73 ? 20.786 -16.037 -2.950 1.00 86.88 73 ALA A O 1
ATOM 562 N N . ALA A 1 74 ? 20.545 -17.284 -4.802 1.00 89.69 74 ALA A N 1
ATOM 563 C CA . ALA A 1 74 ? 21.083 -18.519 -4.223 1.00 89.69 74 ALA A CA 1
ATOM 564 C C . ALA A 1 74 ? 22.525 -18.394 -3.685 1.00 89.69 74 ALA A C 1
ATOM 566 O O . ALA A 1 74 ? 22.962 -19.236 -2.916 1.00 89.69 74 ALA A O 1
ATOM 567 N N . ARG A 1 75 ? 23.289 -17.373 -4.103 1.00 87.75 75 ARG A N 1
ATOM 568 C CA . ARG A 1 75 ? 24.655 -17.108 -3.607 1.00 87.75 75 ARG A CA 1
ATOM 569 C C . ARG A 1 75 ? 24.696 -16.170 -2.400 1.00 87.75 75 ARG A C 1
ATOM 571 O O . ARG A 1 75 ? 25.775 -15.942 -1.870 1.00 87.75 75 ARG A O 1
ATOM 578 N N . LEU A 1 76 ? 23.572 -15.541 -2.062 1.00 83.81 76 LEU A N 1
ATOM 579 C CA . LEU A 1 76 ? 23.435 -14.610 -0.939 1.00 83.81 76 LEU A CA 1
ATOM 580 C C . LEU A 1 76 ? 22.739 -15.263 0.267 1.00 83.81 76 LEU A C 1
ATOM 582 O O . LEU A 1 76 ? 22.588 -14.606 1.289 1.00 83.81 76 LEU A O 1
ATOM 586 N N . GLU A 1 77 ? 22.281 -16.510 0.124 1.00 66.94 77 GLU A N 1
ATOM 587 C CA . GLU A 1 77 ? 21.681 -17.318 1.197 1.00 66.94 77 GLU A CA 1
ATOM 588 C C . GLU A 1 77 ? 22.730 -18.092 2.032 1.00 66.94 77 GLU A C 1
ATOM 590 O O . GLU A 1 77 ? 22.342 -18.872 2.901 1.00 66.94 77 GLU A O 1
ATOM 595 N N . ASP A 1 78 ? 24.028 -17.835 1.802 1.00 49.81 78 ASP A N 1
ATOM 596 C CA . ASP A 1 78 ? 25.165 -18.213 2.667 1.00 49.81 78 ASP A CA 1
ATOM 597 C C . ASP A 1 78 ? 25.570 -17.041 3.586 1.00 49.81 78 ASP A C 1
ATOM 599 O O . ASP A 1 78 ? 26.030 -17.302 4.723 1.00 49.81 78 ASP A O 1
#

Secondary structure (DSSP, 8-state):
----GGGTT--EEEEE-SSS-EEEEE--PPPHHHHHHHH-HHHHHHHHHHHHHHHTT---SS---HHHHHHHHTTT--